Protein AF-A0AAN0T3X7-F1 (afdb_monomer_lite)

Radius of gyration: 8.99 Å; chains: 1; bounding box: 24×18×19 Å

Organism: Heyndrickxia coagulans (NCBI:txid1398)

Sequence (41 aa):
MQTIPIAIKMLQEGMELQLIVEKTGLSQREVEKIKQQLEHS

Secondary structure (DSSP, 8-state):
--HHHHHHHHHHTT--HHHHHHHH---HHHHHHHHHHHHT-

Structure (mmCIF, N/CA/C/O backbone):
data_AF-A0AAN0T3X7-F1
#
_entry.id   AF-A0AAN0T3X7-F1
#
loop_
_atom_site.group_PDB
_atom_site.id
_atom_site.type_symbol
_atom_site.label_atom_id
_atom_site.label_alt_id
_atom_site.label_comp_id
_atom_site.label_asym_id
_atom_site.label_entity_id
_atom_site.label_seq_id
_atom_site.pdbx_PDB_ins_code
_atom_site.Cartn_x
_atom_site.Cartn_y
_atom_site.Cartn_z
_atom_site.occupancy
_atom_site.B_iso_or_equiv
_atom_site.auth_seq_id
_atom_site.auth_comp_id
_atom_site.auth_asym_id
_atom_site.auth_atom_id
_atom_site.pdbx_PDB_model_num
ATOM 1 N N . MET A 1 1 ? -7.220 -11.082 10.190 1.00 51.91 1 MET A N 1
ATOM 2 C CA . MET A 1 1 ? -7.287 -10.572 8.803 1.00 51.91 1 MET A CA 1
ATOM 3 C C . MET A 1 1 ? -5.953 -9.911 8.496 1.00 51.91 1 MET A C 1
ATOM 5 O O . MET A 1 1 ? -5.549 -9.060 9.272 1.00 51.91 1 MET A O 1
ATOM 9 N N . GLN A 1 2 ? -5.227 -10.343 7.463 1.00 55.88 2 GLN A N 1
ATOM 10 C CA . GLN A 1 2 ? -3.983 -9.679 7.051 1.00 55.88 2 GLN A CA 1
ATOM 11 C C . GLN A 1 2 ? -4.336 -8.593 6.021 1.00 55.88 2 GLN A C 1
ATOM 13 O O . GLN A 1 2 ? -4.614 -8.916 4.871 1.00 55.88 2 GLN A O 1
ATOM 18 N N . THR A 1 3 ? -4.395 -7.326 6.438 1.00 82.69 3 THR A N 1
ATOM 19 C CA . THR A 1 3 ? -4.882 -6.188 5.625 1.00 82.69 3 THR A CA 1
ATOM 20 C C . THR A 1 3 ? -3.811 -5.576 4.713 1.00 82.69 3 THR A C 1
ATOM 22 O O . THR A 1 3 ? -4.132 -5.118 3.619 1.00 82.69 3 THR A O 1
ATOM 25 N N . ILE A 1 4 ? -2.531 -5.648 5.096 1.00 84.31 4 ILE A N 1
ATOM 26 C CA . ILE A 1 4 ? -1.400 -5.098 4.320 1.00 84.31 4 ILE A CA 1
ATOM 27 C C . ILE A 1 4 ? -1.128 -5.866 3.008 1.00 84.31 4 ILE A C 1
ATOM 29 O O . ILE A 1 4 ? -1.008 -5.212 1.972 1.00 84.31 4 ILE A O 1
ATOM 33 N N . PRO A 1 5 ? -1.088 -7.218 2.970 1.00 89.38 5 PRO A N 1
ATOM 34 C CA . PRO A 1 5 ? -0.854 -7.948 1.718 1.00 89.38 5 PRO A CA 1
ATOM 35 C C . PRO A 1 5 ? -1.924 -7.680 0.652 1.00 89.38 5 PRO A C 1
ATOM 37 O O . PRO A 1 5 ? -1.630 -7.681 -0.540 1.00 89.38 5 PRO A O 1
ATOM 40 N N . ILE A 1 6 ? -3.164 -7.426 1.085 1.00 91.06 6 ILE A N 1
ATOM 41 C CA . ILE A 1 6 ? -4.280 -7.082 0.199 1.00 91.06 6 ILE A CA 1
ATOM 42 C C . ILE A 1 6 ? -4.082 -5.676 -0.376 1.00 91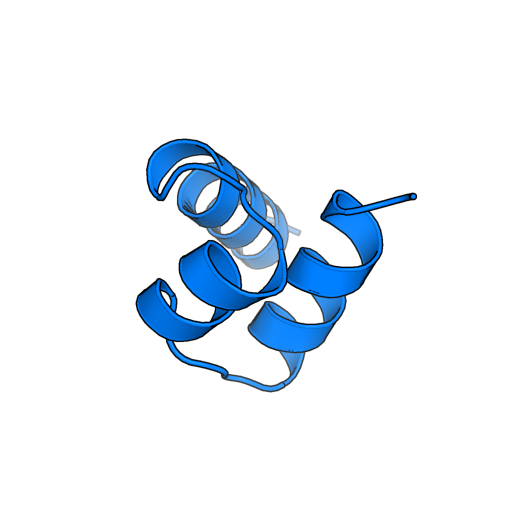.06 6 ILE A C 1
ATOM 44 O O . ILE A 1 6 ? -4.190 -5.505 -1.587 1.00 91.06 6 ILE A O 1
ATOM 48 N N . ALA A 1 7 ? -3.729 -4.694 0.462 1.00 92.31 7 ALA A N 1
ATOM 49 C CA . ALA A 1 7 ? -3.441 -3.330 0.017 1.00 92.31 7 ALA A CA 1
ATOM 50 C C . ALA A 1 7 ? -2.300 -3.281 -1.012 1.00 92.31 7 ALA A C 1
ATOM 52 O O . ALA A 1 7 ? -2.414 -2.583 -2.013 1.00 92.31 7 ALA A O 1
ATOM 53 N N . ILE A 1 8 ? -1.235 -4.066 -0.805 1.00 92.50 8 ILE A N 1
ATOM 54 C CA . ILE A 1 8 ? -0.113 -4.179 -1.750 1.00 92.50 8 ILE A CA 1
ATOM 55 C C . ILE A 1 8 ? -0.592 -4.697 -3.108 1.00 92.50 8 ILE A C 1
ATOM 57 O O . ILE A 1 8 ? -0.298 -4.084 -4.130 1.00 92.50 8 ILE A O 1
ATOM 61 N N . LYS A 1 9 ? -1.362 -5.792 -3.121 1.00 93.50 9 LYS A N 1
ATOM 62 C CA . LYS A 1 9 ? -1.906 -6.364 -4.360 1.00 93.50 9 LYS A CA 1
ATOM 63 C C . LYS A 1 9 ? -2.776 -5.361 -5.115 1.00 93.50 9 LYS A C 1
ATOM 65 O O . LYS A 1 9 ? -2.599 -5.178 -6.310 1.00 93.50 9 LYS A O 1
ATOM 70 N N . MET A 1 10 ? -3.663 -4.669 -4.402 1.00 93.31 10 MET A N 1
ATOM 71 C CA . MET A 1 10 ? -4.538 -3.656 -4.994 1.00 93.31 10 MET A CA 1
ATOM 72 C C . MET A 1 10 ? -3.749 -2.464 -5.559 1.00 93.31 10 MET A C 1
ATOM 74 O O . MET A 1 10 ? -4.064 -1.992 -6.648 1.00 93.31 10 MET A O 1
ATOM 78 N N . LEU A 1 11 ? -2.702 -2.004 -4.862 1.00 92.69 11 LEU A N 1
ATOM 79 C CA . LEU A 1 11 ? -1.800 -0.961 -5.369 1.00 92.69 11 LEU A CA 1
ATOM 80 C C . LEU A 1 11 ? -1.074 -1.410 -6.644 1.00 92.69 11 LEU A C 1
ATOM 82 O O . LEU A 1 11 ? -0.986 -0.639 -7.595 1.00 92.69 11 LEU A O 1
ATOM 86 N N . GLN A 1 12 ? -0.589 -2.653 -6.687 1.00 91.81 12 GLN A N 1
ATOM 87 C CA . GLN A 1 12 ? 0.066 -3.227 -7.869 1.00 91.81 12 GLN A CA 1
ATOM 88 C C . GLN A 1 12 ? -0.894 -3.404 -9.054 1.00 91.81 12 GLN A C 1
ATOM 90 O O . GLN A 1 12 ? -0.481 -3.271 -10.202 1.00 91.81 12 GLN A O 1
ATOM 95 N N . GLU A 1 13 ? -2.172 -3.665 -8.784 1.00 93.69 13 GLU A N 1
ATOM 96 C CA . GLU A 1 13 ? -3.240 -3.725 -9.790 1.00 93.69 13 GLU A CA 1
ATOM 97 C C . GLU A 1 13 ? -3.695 -2.331 -10.270 1.00 93.69 13 GLU A C 1
ATOM 99 O O . GLU A 1 13 ? -4.539 -2.235 -11.159 1.00 93.69 13 GLU A O 1
ATOM 104 N N . GLY A 1 14 ? -3.134 -1.247 -9.717 1.00 91.31 14 GLY A N 1
ATOM 105 C CA . GLY A 1 14 ? -3.452 0.127 -10.110 1.00 91.31 14 GLY A CA 1
ATOM 106 C C . GLY A 1 14 ? -4.783 0.638 -9.559 1.00 91.31 14 GLY A C 1
ATOM 107 O O . GLY A 1 14 ? -5.365 1.558 -10.131 1.00 91.31 14 GLY A O 1
ATOM 108 N N . MET A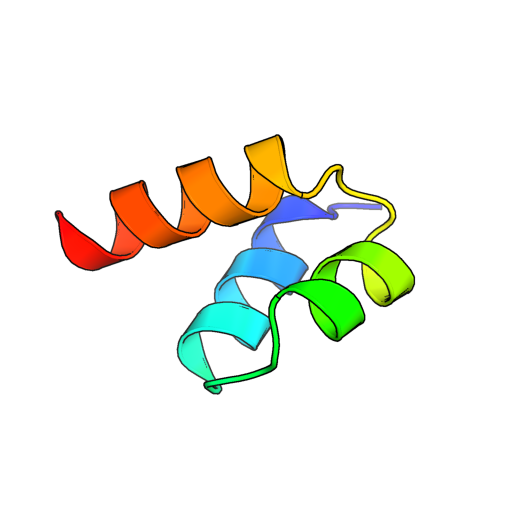 1 15 ? -5.289 0.051 -8.468 1.00 93.81 15 MET A N 1
ATOM 109 C 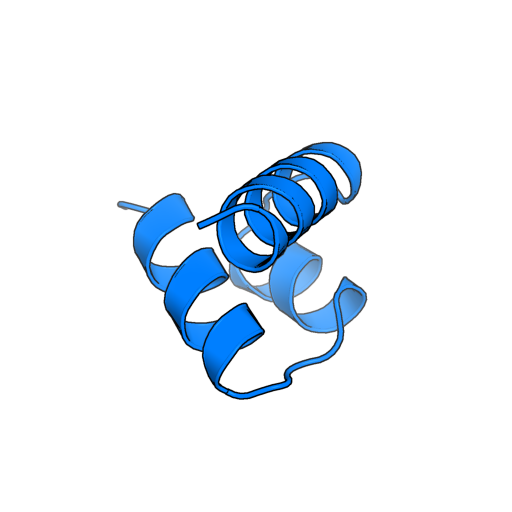CA . MET A 1 15 ? -6.494 0.559 -7.812 1.00 93.81 15 MET A CA 1
ATOM 110 C C . MET A 1 15 ? -6.276 1.939 -7.187 1.00 93.81 15 MET A C 1
ATOM 112 O O . MET A 1 15 ? -5.201 2.278 -6.691 1.00 93.81 15 MET A O 1
ATOM 116 N N . GLU A 1 16 ? -7.369 2.696 -7.130 1.00 93.44 16 GLU A N 1
ATOM 117 C CA . GLU A 1 16 ? -7.438 3.980 -6.444 1.00 93.44 16 GLU A CA 1
ATOM 118 C C . GLU A 1 16 ? -7.178 3.852 -4.936 1.00 93.44 16 GLU A C 1
ATOM 120 O O . GLU A 1 16 ? -7.727 2.983 -4.251 1.00 93.44 16 GLU A O 1
ATOM 125 N N . LEU A 1 17 ? -6.398 4.791 -4.392 1.00 91.19 17 LEU A N 1
ATOM 126 C CA . LEU A 1 17 ? -6.030 4.859 -2.970 1.00 91.19 17 LEU A CA 1
ATOM 127 C C . LEU A 1 17 ? -7.254 4.847 -2.044 1.00 91.19 17 LEU A C 1
ATOM 129 O O . LEU A 1 17 ? -7.262 4.157 -1.025 1.00 91.19 17 LEU A O 1
ATOM 133 N N . GLN A 1 18 ? -8.299 5.586 -2.416 1.00 91.88 18 GLN A N 1
ATOM 134 C CA . GLN A 1 18 ? -9.537 5.689 -1.642 1.00 91.88 18 GLN A CA 1
ATOM 135 C C . GLN A 1 18 ? -10.273 4.347 -1.549 1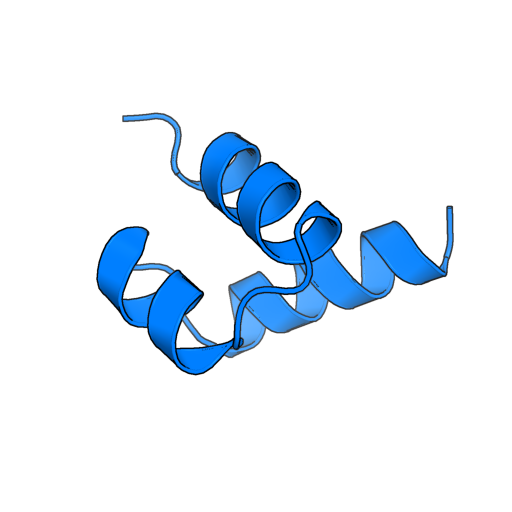.00 91.88 18 GLN A C 1
ATOM 137 O O . GLN A 1 18 ? -10.727 3.962 -0.474 1.00 91.88 18 GLN A O 1
ATOM 142 N N . LEU A 1 19 ? -10.315 3.594 -2.652 1.00 93.62 19 LEU A N 1
ATOM 143 C CA . LEU A 1 19 ? -10.942 2.275 -2.691 1.00 93.62 19 LEU A CA 1
ATOM 144 C C . LEU A 1 19 ? -10.188 1.281 -1.802 1.00 93.62 19 LEU A C 1
ATOM 146 O O . LEU A 1 19 ? -10.795 0.458 -1.118 1.00 93.62 19 LEU A O 1
ATOM 150 N N . ILE A 1 20 ? -8.859 1.372 -1.781 1.00 93.56 20 ILE A N 1
ATOM 151 C CA . ILE A 1 20 ? -8.015 0.521 -0.941 1.00 93.56 20 ILE A CA 1
ATOM 152 C C . ILE A 1 20 ? -8.266 0.824 0.536 1.00 93.56 20 ILE A C 1
ATOM 154 O O . ILE A 1 20 ? -8.445 -0.108 1.319 1.00 93.56 20 ILE A O 1
ATOM 158 N N . VAL A 1 21 ? -8.340 2.101 0.916 1.00 93.38 21 VAL A N 1
ATOM 159 C CA . VAL A 1 21 ? -8.703 2.543 2.273 1.00 93.38 21 VAL A CA 1
ATOM 160 C C . VAL A 1 21 ? -10.054 1.959 2.697 1.00 93.38 21 VAL A C 1
ATOM 162 O O . VAL A 1 21 ? -10.142 1.328 3.749 1.00 93.38 21 VAL A O 1
ATOM 165 N N . GLU A 1 22 ? -11.085 2.062 1.855 1.00 92.62 22 GLU A N 1
ATOM 166 C CA . GLU A 1 22 ? -12.416 1.515 2.152 1.00 92.62 22 GLU A CA 1
ATOM 167 C C . GLU A 1 22 ? -12.426 -0.014 2.288 1.00 92.62 22 GLU A C 1
ATOM 169 O O . GLU A 1 22 ? -13.066 -0.561 3.186 1.00 92.62 22 GLU A O 1
ATOM 174 N N . LYS A 1 23 ? -11.715 -0.725 1.406 1.00 91.44 23 LYS A N 1
ATOM 175 C CA . LYS A 1 23 ? -11.692 -2.198 1.378 1.00 91.44 23 LYS A CA 1
ATOM 176 C C . LYS A 1 23 ? -10.858 -2.804 2.499 1.00 91.44 23 LYS A C 1
ATOM 178 O O . LYS A 1 23 ? -11.176 -3.890 2.979 1.00 91.44 23 LYS A O 1
ATOM 183 N N . THR A 1 24 ? -9.760 -2.149 2.860 1.00 90.50 24 THR A N 1
ATOM 184 C CA . THR A 1 24 ? -8.773 -2.683 3.808 1.00 90.50 24 THR A CA 1
ATOM 185 C C . THR A 1 24 ? -8.947 -2.126 5.216 1.00 90.50 24 THR A C 1
ATOM 187 O O . THR A 1 24 ? -8.423 -2.714 6.161 1.00 90.50 24 THR A O 1
ATOM 190 N N . GLY A 1 25 ? -9.676 -1.015 5.367 1.00 92.12 25 GLY A N 1
ATOM 191 C CA . GLY A 1 25 ? -9.809 -0.282 6.625 1.00 92.12 25 GLY A CA 1
ATOM 192 C C . GLY A 1 25 ? -8.525 0.430 7.061 1.00 92.12 25 GLY A C 1
ATOM 193 O O . GLY A 1 25 ? -8.465 0.931 8.181 1.00 92.12 25 GLY A O 1
ATOM 194 N N . LEU A 1 26 ? -7.493 0.453 6.212 1.00 91.44 26 LEU A N 1
ATOM 195 C CA . LEU A 1 26 ? -6.251 1.175 6.471 1.00 91.44 26 LEU A CA 1
ATOM 196 C C . LEU A 1 26 ? -6.473 2.675 6.321 1.00 91.44 26 LEU A C 1
ATOM 198 O O . LEU A 1 26 ? -7.267 3.119 5.497 1.00 91.44 26 LEU A O 1
ATOM 202 N N . SER A 1 27 ? -5.717 3.475 7.064 1.00 93.12 27 SER A N 1
ATOM 203 C CA . SER A 1 27 ? -5.700 4.916 6.839 1.00 93.12 27 SER A CA 1
ATOM 204 C C . SER A 1 27 ? -5.009 5.258 5.519 1.00 93.12 27 SER A C 1
ATOM 206 O O . SER A 1 27 ? -4.080 4.577 5.082 1.00 93.12 27 SER A O 1
ATOM 208 N N . GLN A 1 28 ? -5.398 6.380 4.911 1.00 91.81 28 GLN A N 1
ATOM 209 C CA . GLN A 1 28 ? -4.762 6.876 3.687 1.00 91.81 28 GLN A CA 1
ATOM 210 C C . GLN A 1 28 ? -3.236 6.985 3.829 1.00 91.81 28 GLN A C 1
ATOM 212 O O . GLN A 1 28 ? -2.500 6.593 2.931 1.00 91.81 28 GLN A O 1
ATOM 217 N N . ARG A 1 29 ? -2.758 7.412 5.005 1.00 93.81 29 ARG A N 1
ATOM 218 C CA . ARG A 1 29 ? -1.328 7.517 5.319 1.00 93.81 29 ARG A CA 1
ATOM 219 C C . ARG A 1 29 ? -0.611 6.165 5.320 1.00 93.81 29 ARG A C 1
ATOM 221 O O . ARG A 1 29 ? 0.557 6.092 4.947 1.00 93.81 29 ARG A O 1
ATOM 228 N N . GLU A 1 30 ? -1.266 5.103 5.782 1.00 92.94 30 GLU A N 1
ATOM 229 C CA . GLU A 1 30 ? -0.701 3.750 5.734 1.00 92.94 30 GLU A CA 1
ATOM 230 C C . GLU A 1 30 ? -0.604 3.251 4.296 1.00 92.94 30 GLU A C 1
ATOM 232 O 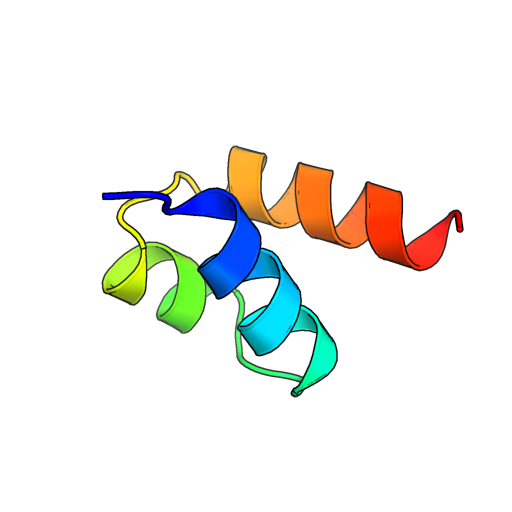O . GLU A 1 30 ? 0.444 2.744 3.902 1.00 92.94 30 GLU A O 1
ATOM 237 N N . VAL A 1 31 ? -1.652 3.456 3.494 1.00 92.94 31 VAL A N 1
ATOM 238 C CA . VAL A 1 31 ? -1.649 3.046 2.084 1.00 92.94 31 VAL A CA 1
ATOM 239 C C . VAL A 1 31 ? -0.617 3.845 1.275 1.00 92.94 31 VAL A C 1
ATOM 241 O O . VAL A 1 31 ? 0.105 3.264 0.469 1.00 92.94 31 VAL A O 1
ATOM 244 N N . GLU A 1 32 ? -0.453 5.143 1.541 1.00 93.44 32 GLU A N 1
ATOM 245 C CA . GLU A 1 32 ? 0.603 5.966 0.935 1.00 93.44 32 GLU A CA 1
ATOM 246 C C . GLU A 1 32 ? 2.012 5.489 1.296 1.00 93.44 32 GLU A C 1
ATOM 248 O O . GLU A 1 32 ? 2.869 5.406 0.418 1.00 93.44 32 GLU A O 1
ATOM 253 N N . LYS A 1 33 ? 2.263 5.132 2.563 1.00 92.88 33 LYS A N 1
ATOM 254 C CA . LYS A 1 33 ? 3.556 4.561 2.972 1.00 92.88 33 LYS A CA 1
ATOM 255 C C . LYS A 1 33 ? 3.864 3.268 2.223 1.00 92.88 33 LYS A C 1
ATOM 257 O O . LYS A 1 33 ? 4.999 3.076 1.799 1.00 92.88 33 LYS A O 1
ATOM 262 N N . ILE A 1 34 ? 2.870 2.395 2.060 1.00 92.00 34 ILE A N 1
ATOM 263 C CA . ILE A 1 34 ? 3.021 1.146 1.304 1.00 92.00 34 ILE A CA 1
ATOM 264 C C . ILE A 1 34 ? 3.326 1.459 -0.163 1.00 92.00 34 ILE A C 1
ATOM 266 O O . ILE A 1 34 ? 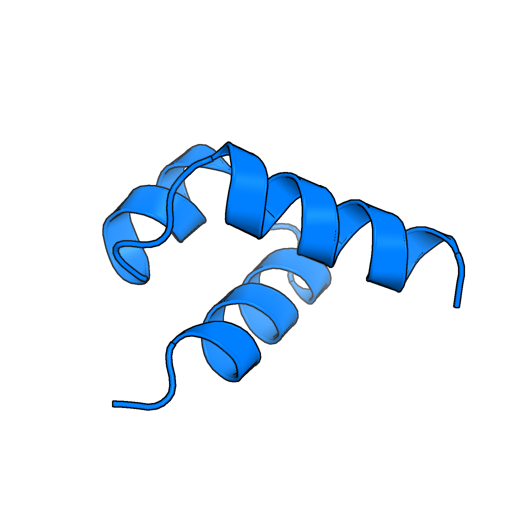4.257 0.891 -0.723 1.00 92.00 34 ILE A O 1
ATOM 270 N N . LYS A 1 35 ? 2.593 2.396 -0.775 1.00 91.31 35 LYS A N 1
ATOM 271 C CA . LYS A 1 35 ? 2.836 2.831 -2.155 1.00 91.31 35 LYS A CA 1
ATOM 272 C C . LYS A 1 35 ? 4.264 3.351 -2.341 1.00 91.31 35 LYS A C 1
ATOM 274 O O . LYS A 1 35 ? 4.950 2.894 -3.246 1.00 91.31 35 LYS A O 1
ATOM 279 N N . GLN A 1 36 ? 4.736 4.229 -1.454 1.00 92.62 36 GLN A N 1
ATOM 280 C CA . GLN A 1 36 ? 6.117 4.723 -1.491 1.00 92.62 36 GLN A CA 1
ATOM 281 C C . GLN A 1 36 ? 7.135 3.582 -1.376 1.00 92.62 36 GLN A C 1
ATOM 283 O O . GLN A 1 36 ? 8.109 3.553 -2.118 1.00 92.62 36 GLN A O 1
ATOM 288 N N . GLN A 1 37 ? 6.912 2.614 -0.483 1.00 89.75 37 GLN A N 1
ATOM 289 C CA . GLN A 1 37 ? 7.796 1.449 -0.362 1.00 89.75 37 GLN A CA 1
ATOM 290 C C . GLN A 1 37 ? 7.843 0.602 -1.640 1.00 89.75 37 GLN A C 1
ATOM 292 O O . GLN A 1 37 ? 8.898 0.061 -1.953 1.00 89.75 37 GLN A O 1
ATOM 297 N N . LEU A 1 38 ? 6.732 0.500 -2.376 1.00 88.06 38 LEU A N 1
ATOM 298 C CA . LEU A 1 38 ? 6.666 -0.224 -3.649 1.00 88.06 38 LEU A CA 1
ATOM 299 C C . LEU A 1 38 ? 7.358 0.527 -4.794 1.00 88.06 38 LEU A C 1
ATOM 301 O O . LEU A 1 38 ? 7.949 -0.114 -5.651 1.00 88.06 38 LEU A O 1
ATOM 305 N N . GLU A 1 39 ? 7.298 1.859 -4.814 1.00 86.50 39 GLU A N 1
ATOM 306 C CA . GLU A 1 39 ? 7.970 2.693 -5.827 1.00 86.50 39 GLU A CA 1
ATOM 307 C C . GLU A 1 39 ? 9.493 2.769 -5.626 1.00 86.50 39 GLU A C 1
ATOM 309 O O . GLU A 1 39 ? 10.234 3.023 -6.573 1.00 86.50 39 GLU A O 1
ATOM 314 N N . HIS A 1 40 ? 9.963 2.561 -4.394 1.00 78.00 40 HIS A N 1
ATOM 315 C CA . HIS A 1 40 ? 11.383 2.571 -4.032 1.00 78.00 40 HIS A CA 1
ATOM 316 C C . HIS A 1 40 ? 12.044 1.181 -4.042 1.00 78.00 40 HIS A C 1
ATOM 318 O O . HIS A 1 40 ? 13.198 1.068 -3.621 1.00 78.00 40 HIS A O 1
ATOM 324 N N . SER A 1 41 ? 11.335 0.141 -4.493 1.00 59.94 41 SER A N 1
ATOM 325 C CA . SER A 1 41 ? 11.818 -1.245 -4.541 1.00 59.94 41 SER A CA 1
ATOM 326 C C . SER A 1 41 ? 12.085 -1.723 -5.961 1.00 59.94 41 SER A C 1
ATOM 328 O O . SER A 1 41 ? 12.940 -2.632 -6.065 1.00 59.94 41 SER A O 1
#

pLDDT: mean 88.65, std 9.77, range [51.91, 93.81]

Foldseek 3Di:
DPLLVVLLVCVVVVHDLVVSCVVRVDDSVVSVVSNVVVVVD